Protein AF-A0A5B1LBN0-F1 (afdb_monomer)

Mean predicted aligned error: 3.17 Å

pLDDT: mean 97.08, std 7.09, range [42.34, 98.88]

Solvent-accessible surface area (backbone atoms only — not comparable to full-atom values): 7653 Å² total; per-residue (Å²): 130,87,80,76,50,67,66,58,52,28,51,52,43,46,48,26,38,74,75,64,41,44,72,60,30,39,52,50,50,55,51,32,46,76,71,73,43,45,65,40,55,32,51,38,49,51,50,33,58,75,70,64,42,70,50,52,56,58,46,52,50,49,19,52,79,60,84,27,46,67,55,48,69,73,50,46,65,70,66,58,55,39,45,76,68,42,38,82,40,70,56,61,43,85,90,75,73,19,22,40,30,66,51,96,61,65,51,99,85,72,47,58,55,76,43,64,34,92,75,60,79,77,57,76,68,32,58,43,64,50,86,133

Structure (mmCIF, N/CA/C/O backbone):
data_AF-A0A5B1LBN0-F1
#
_entry.id   AF-A0A5B1LBN0-F1
#
loop_
_atom_site.group_PDB
_atom_site.id
_atom_site.type_symbol
_atom_site.label_atom_id
_atom_site.label_alt_id
_atom_site.label_comp_id
_atom_site.label_asym_id
_atom_site.label_entity_id
_atom_site.label_seq_id
_atom_site.pdbx_PDB_ins_code
_atom_site.Cartn_x
_atom_site.Cartn_y
_atom_site.Cartn_z
_atom_site.occupancy
_atom_site.B_iso_or_equiv
_atom_site.auth_seq_id
_atom_site.auth_comp_id
_atom_site.auth_asym_id
_atom_site.auth_atom_id
_atom_site.pdbx_PDB_model_num
ATOM 1 N N . SER A 1 1 ? -20.223 1.634 30.869 1.00 42.34 1 SER A N 1
ATOM 2 C CA . SER A 1 1 ? -18.901 1.434 30.247 1.00 42.34 1 SER A CA 1
ATOM 3 C C . SER A 1 1 ? -18.406 2.804 29.821 1.00 42.34 1 SER A C 1
ATOM 5 O O . SER A 1 1 ? -19.134 3.455 29.082 1.00 42.34 1 SER A O 1
ATOM 7 N N . MET A 1 2 ? -17.304 3.318 30.380 1.00 50.16 2 MET A N 1
ATOM 8 C CA . MET A 1 2 ? -16.795 4.660 30.044 1.00 50.16 2 MET A CA 1
ATOM 9 C C . MET A 1 2 ? -16.506 4.732 28.541 1.00 50.16 2 MET A C 1
ATOM 11 O O . MET A 1 2 ? -15.768 3.903 28.019 1.00 50.16 2 MET A O 1
ATOM 15 N N . SER A 1 3 ? -17.115 5.687 27.837 1.00 71.06 3 SER A N 1
ATOM 16 C CA . SER A 1 3 ? -16.818 5.920 26.426 1.00 71.06 3 SER A CA 1
ATOM 17 C C . SER A 1 3 ? -15.405 6.493 26.314 1.00 71.06 3 SER A C 1
ATOM 19 O O . SER A 1 3 ? -15.201 7.655 26.664 1.00 71.06 3 SER A O 1
ATOM 21 N N . SER A 1 4 ? -14.439 5.698 25.849 1.00 76.12 4 SER A N 1
ATOM 22 C CA . SER A 1 4 ? -13.118 6.215 25.476 1.00 76.12 4 SER A CA 1
ATOM 23 C C . SER A 1 4 ? -13.268 7.359 24.480 1.00 76.12 4 SER A C 1
ATOM 25 O O . SER A 1 4 ? -14.118 7.305 23.581 1.00 76.12 4 SER A O 1
ATOM 27 N N . SER A 1 5 ? -12.454 8.398 24.644 1.00 92.62 5 SER A N 1
ATOM 28 C CA . SER A 1 5 ? -12.455 9.521 23.711 1.00 92.62 5 SER A CA 1
ATOM 29 C C . SER A 1 5 ? -11.981 9.063 22.324 1.00 92.62 5 SER A C 1
ATOM 31 O O . SER A 1 5 ? -11.187 8.129 22.207 1.00 92.62 5 SER A O 1
ATOM 33 N N . ASN A 1 6 ? -12.426 9.723 21.246 1.00 93.00 6 ASN A N 1
ATOM 34 C CA . ASN A 1 6 ? -11.961 9.381 19.891 1.00 93.00 6 ASN A CA 1
ATOM 35 C C . ASN A 1 6 ? -10.428 9.436 19.780 1.00 93.00 6 ASN A C 1
ATOM 37 O O . ASN A 1 6 ? -9.841 8.619 19.083 1.00 93.00 6 ASN A O 1
ATOM 41 N N . LYS A 1 7 ? -9.782 10.342 20.523 1.00 95.06 7 LYS A N 1
ATOM 42 C CA . LYS A 1 7 ? -8.324 10.481 20.548 1.00 95.06 7 LYS A CA 1
ATOM 43 C C . LYS A 1 7 ? -7.624 9.259 21.155 1.00 95.06 7 LYS A C 1
ATOM 45 O O . LYS A 1 7 ? -6.634 8.797 20.600 1.00 95.06 7 LYS A O 1
ATOM 50 N N . GLU A 1 8 ? -8.152 8.704 22.245 1.00 97.00 8 GLU A N 1
ATOM 51 C CA . GLU A 1 8 ? -7.627 7.460 22.835 1.00 97.00 8 GLU A CA 1
ATOM 52 C C . GLU A 1 8 ? -7.790 6.270 21.883 1.00 97.00 8 GLU A C 1
ATOM 54 O O . GLU A 1 8 ? -6.910 5.416 21.788 1.00 97.00 8 GLU A O 1
ATOM 59 N N . LEU A 1 9 ? -8.911 6.212 21.158 1.00 98.06 9 LEU A N 1
ATOM 60 C CA . LEU A 1 9 ? -9.169 5.159 20.176 1.00 98.06 9 LEU A CA 1
ATOM 61 C C . LEU A 1 9 ? -8.244 5.271 18.952 1.00 98.06 9 LEU A C 1
ATOM 63 O O . LEU A 1 9 ? -7.770 4.246 18.460 1.00 98.06 9 LEU A O 1
ATOM 67 N N . GLU A 1 10 ? -7.954 6.493 18.490 1.00 98.50 10 GLU A N 1
ATOM 68 C CA . GLU A 1 10 ? -6.953 6.765 17.449 1.00 98.50 10 GLU A CA 1
ATOM 69 C C . GLU A 1 10 ? -5.559 6.309 17.886 1.00 98.50 10 GLU A C 1
ATOM 71 O O . GLU A 1 10 ? -4.899 5.572 17.154 1.00 98.50 10 GLU A O 1
ATOM 76 N N . GLU A 1 11 ? -5.129 6.694 19.090 1.00 98.38 11 GLU A N 1
ATOM 77 C CA . GLU A 1 11 ? -3.830 6.304 19.644 1.00 98.38 11 GLU A CA 1
ATOM 78 C C . GLU A 1 11 ? -3.714 4.782 19.779 1.00 98.38 11 GLU A C 1
ATOM 80 O O . GLU A 1 11 ? -2.718 4.188 19.362 1.00 98.38 11 GLU A O 1
ATOM 85 N N . LYS A 1 12 ? -4.759 4.126 20.291 1.00 98.44 12 LYS A N 1
ATOM 86 C CA . LYS A 1 12 ? -4.798 2.668 20.426 1.00 98.44 12 LYS A CA 1
ATOM 87 C C . LYS A 1 12 ? -4.682 1.965 19.072 1.00 98.44 12 LYS A C 1
ATOM 89 O O . LYS A 1 12 ? -3.874 1.045 18.939 1.00 98.44 12 LYS A O 1
ATOM 94 N N . LEU A 1 13 ? -5.442 2.409 18.068 1.00 98.81 13 LEU A N 1
ATOM 95 C CA . LEU A 1 13 ? -5.396 1.829 16.725 1.00 98.81 13 LEU A CA 1
ATOM 96 C C . LEU A 1 13 ? -4.030 2.054 16.064 1.00 98.81 13 LEU A C 1
ATOM 98 O O . LEU A 1 13 ? -3.450 1.107 15.531 1.00 98.81 13 LEU A O 1
ATOM 102 N N . TYR A 1 14 ? -3.490 3.275 16.138 1.00 98.81 14 TYR A N 1
ATOM 103 C CA . TYR A 1 14 ? -2.158 3.593 15.620 1.00 98.81 14 TYR A CA 1
ATOM 104 C C . TYR A 1 14 ? -1.086 2.704 16.271 1.00 98.81 14 TYR A C 1
ATOM 106 O O . TYR A 1 14 ? -0.254 2.123 15.572 1.00 98.81 14 TYR A O 1
ATOM 114 N N . ASN A 1 15 ? -1.140 2.528 17.595 1.00 98.75 15 ASN A N 1
ATOM 115 C CA . ASN A 1 15 ? -0.189 1.698 18.333 1.00 98.75 15 ASN A CA 1
ATOM 116 C C . ASN A 1 15 ? -0.289 0.215 17.959 1.00 98.75 15 ASN A C 1
ATOM 118 O O . ASN A 1 15 ? 0.749 -0.411 17.761 1.00 98.75 15 ASN A O 1
ATOM 122 N N . SER A 1 16 ? -1.496 -0.342 17.786 1.00 98.81 16 SER A N 1
ATOM 123 C CA . SER A 1 16 ? -1.656 -1.722 17.292 1.00 98.81 16 SER A CA 1
ATOM 124 C C . SER A 1 16 ? -1.012 -1.922 15.916 1.00 98.81 16 SER A C 1
ATOM 126 O O . SER A 1 16 ? -0.382 -2.946 15.664 1.00 98.81 16 SER A O 1
ATOM 128 N N . ILE A 1 17 ? -1.111 -0.928 15.028 1.00 98.81 17 ILE A N 1
ATOM 129 C CA . ILE A 1 17 ? -0.478 -0.975 13.702 1.00 98.81 17 ILE A CA 1
ATOM 130 C C . ILE A 1 17 ? 1.050 -0.882 13.818 1.00 98.81 17 ILE A C 1
ATOM 132 O O . ILE A 1 17 ? 1.770 -1.593 13.110 1.00 98.81 17 ILE A O 1
ATOM 136 N N . LEU A 1 18 ? 1.556 -0.031 14.716 1.00 98.56 18 LEU A N 1
ATOM 137 C CA . LEU A 1 18 ? 2.989 0.159 14.944 1.00 98.56 18 LEU A CA 1
ATOM 138 C C . LEU A 1 18 ? 3.659 -1.104 15.507 1.00 98.56 18 LEU A C 1
ATOM 140 O O . LEU A 1 18 ? 4.750 -1.459 15.064 1.00 98.56 18 LEU A O 1
ATOM 144 N N . THR A 1 19 ? 3.004 -1.797 16.442 1.00 98.50 19 THR A N 1
ATOM 145 C CA . THR A 1 19 ? 3.519 -3.033 17.059 1.00 98.50 19 THR A CA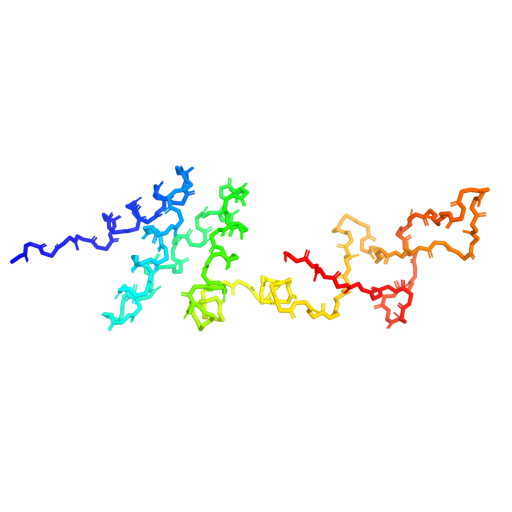 1
ATOM 146 C C . THR A 1 19 ? 3.311 -4.281 16.200 1.00 98.50 19 THR A C 1
ATOM 148 O O . THR A 1 19 ? 3.810 -5.347 16.552 1.00 98.50 19 THR A O 1
ATOM 151 N N . GLY A 1 20 ? 2.602 -4.165 15.072 1.00 98.31 20 GLY A N 1
ATOM 152 C CA . GLY A 1 20 ? 2.310 -5.286 14.177 1.00 98.31 20 GLY A CA 1
ATOM 153 C C . GLY A 1 20 ? 1.169 -6.191 14.649 1.00 98.31 20 GLY A C 1
ATOM 154 O O . GLY A 1 20 ? 0.958 -7.257 14.073 1.00 98.31 20 GLY A O 1
ATOM 155 N N . ASP A 1 21 ? 0.399 -5.772 15.657 1.00 98.62 21 ASP A N 1
ATOM 156 C CA . ASP A 1 21 ? -0.831 -6.446 16.085 1.00 98.62 21 ASP A CA 1
ATOM 157 C C . ASP A 1 21 ? -1.986 -6.109 15.124 1.00 98.62 21 ASP A C 1
ATOM 159 O O . ASP A 1 21 ? -2.947 -5.394 15.435 1.00 98.62 21 ASP A O 1
ATOM 163 N N . TYR A 1 22 ? -1.854 -6.597 13.890 1.00 98.81 22 TYR A N 1
ATOM 164 C CA . TYR A 1 22 ? -2.789 -6.291 12.814 1.00 98.81 22 TYR A CA 1
ATOM 165 C C . TYR A 1 22 ? -4.152 -6.952 13.008 1.00 98.81 22 TYR A C 1
ATOM 167 O O . TYR A 1 22 ? -5.149 -6.408 12.543 1.00 98.81 22 TYR A O 1
ATOM 175 N N . ASP A 1 23 ? -4.224 -8.091 13.698 1.00 98.62 23 ASP A N 1
ATOM 176 C CA . ASP A 1 23 ? -5.504 -8.740 13.990 1.00 98.62 23 ASP A CA 1
ATOM 177 C C . ASP A 1 23 ? -6.334 -7.865 14.943 1.00 98.62 23 ASP A C 1
ATOM 179 O O . ASP A 1 23 ? -7.534 -7.660 14.729 1.00 98.62 23 ASP A O 1
ATOM 183 N N . SER A 1 24 ? -5.692 -7.253 15.948 1.00 98.69 24 SER A N 1
ATOM 184 C CA . SER A 1 24 ? -6.343 -6.254 16.793 1.00 98.69 24 SER A CA 1
ATOM 185 C C . SER A 1 24 ? -6.674 -4.970 16.035 1.00 98.69 24 SER A C 1
ATOM 187 O O . SER A 1 24 ? -7.764 -4.430 16.227 1.00 98.69 24 SER A O 1
ATOM 189 N N . ALA A 1 25 ? -5.787 -4.488 15.158 1.00 98.88 25 ALA A N 1
ATOM 190 C CA . ALA A 1 25 ? -6.048 -3.299 14.345 1.00 98.88 25 ALA A CA 1
ATOM 191 C C . ALA A 1 25 ? -7.266 -3.485 13.423 1.00 98.88 25 ALA A C 1
ATOM 193 O O . ALA A 1 25 ? -8.140 -2.625 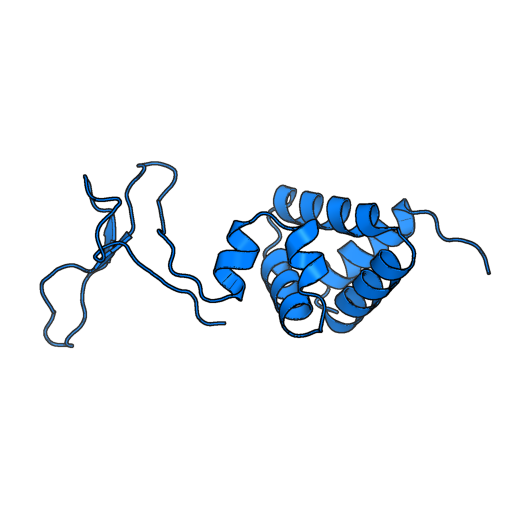13.377 1.00 98.88 25 ALA A O 1
ATOM 194 N N . VAL A 1 26 ? -7.379 -4.632 12.743 1.00 98.88 26 VAL A N 1
ATOM 195 C CA . VAL A 1 26 ? -8.530 -4.959 11.886 1.00 98.88 26 VAL A CA 1
ATOM 196 C C . VAL A 1 26 ? -9.820 -5.012 12.702 1.00 98.88 26 VAL A C 1
ATOM 198 O O . VAL A 1 26 ? -10.807 -4.384 12.321 1.00 98.88 26 VAL A O 1
ATOM 201 N N . ARG A 1 27 ? -9.816 -5.707 13.847 1.00 98.75 27 ARG A N 1
ATOM 202 C CA . ARG A 1 27 ? -10.992 -5.799 14.725 1.00 98.75 27 ARG A CA 1
ATOM 203 C C . ARG A 1 27 ? -11.447 -4.424 15.218 1.00 98.75 27 ARG A C 1
ATOM 205 O O . ARG A 1 27 ? -12.636 -4.132 15.154 1.00 98.75 27 ARG A O 1
ATOM 212 N N . GLN A 1 28 ? -10.511 -3.582 15.660 1.00 98.69 28 GLN A N 1
ATOM 213 C CA . GLN A 1 28 ? -10.802 -2.209 16.083 1.00 98.69 28 GLN A CA 1
ATOM 214 C C . GLN A 1 28 ? -11.426 -1.391 14.949 1.00 98.69 28 GLN A C 1
ATOM 216 O O . GLN A 1 28 ? -12.437 -0.731 15.155 1.00 98.69 28 GLN A O 1
ATOM 221 N N . SER A 1 29 ? -10.879 -1.470 13.738 1.00 98.81 29 SER A N 1
ATOM 222 C CA . SER A 1 29 ? -11.395 -0.714 12.594 1.00 98.81 29 SER A CA 1
ATOM 223 C C . SER A 1 29 ? -12.788 -1.162 12.161 1.00 98.81 29 SER A C 1
ATOM 225 O O . SER A 1 29 ? -13.637 -0.318 11.885 1.00 98.81 29 SER A O 1
ATOM 227 N N . LEU A 1 30 ? -13.059 -2.470 12.146 1.00 98.81 30 LEU A N 1
ATOM 228 C CA . LEU A 1 30 ? -14.404 -2.993 11.882 1.00 98.81 30 LEU A CA 1
ATOM 229 C C . LEU A 1 30 ? -15.405 -2.515 12.943 1.00 98.81 30 LEU A C 1
ATOM 231 O O . LEU A 1 30 ? -16.512 -2.091 12.609 1.00 98.81 30 LEU A O 1
ATOM 235 N N . GLU A 1 31 ? -15.003 -2.531 14.215 1.00 98.44 31 GLU A N 1
ATOM 236 C CA . GLU A 1 31 ? -15.823 -2.033 15.316 1.00 98.44 31 GLU A CA 1
ATOM 237 C C . GLU A 1 31 ? -16.107 -0.529 15.172 1.00 98.44 31 GLU A C 1
ATOM 239 O O . GLU A 1 31 ? -17.269 -0.119 15.213 1.00 98.44 31 GLU A O 1
ATOM 244 N N . TYR A 1 32 ? -15.083 0.298 14.949 1.00 98.44 32 TYR A N 1
ATOM 245 C CA . TYR A 1 32 ? -15.246 1.748 14.814 1.00 98.44 32 TYR A CA 1
ATOM 246 C C . TYR A 1 32 ? -16.112 2.118 13.612 1.00 98.44 32 TYR A C 1
ATOM 248 O O . TYR A 1 32 ? -16.965 2.997 13.733 1.00 98.44 32 TYR A O 1
ATOM 256 N N . GLU A 1 33 ? -15.958 1.421 12.484 1.00 98.38 33 GLU A N 1
ATOM 257 C CA . GLU A 1 33 ? -16.819 1.607 11.315 1.00 98.38 33 GLU A CA 1
ATOM 258 C C . GLU A 1 33 ? -18.284 1.288 11.642 1.00 98.38 33 GLU A C 1
ATOM 260 O O . GLU A 1 33 ? -19.170 2.096 11.366 1.00 98.38 33 GLU A O 1
ATOM 265 N N . SER A 1 34 ? -18.544 0.156 12.307 1.00 97.88 34 SER A N 1
ATOM 266 C CA . SER A 1 34 ? -19.906 -0.249 12.691 1.00 97.88 34 SER A CA 1
ATOM 267 C C . SER A 1 34 ? -20.584 0.725 13.665 1.00 97.88 34 SER A C 1
ATOM 269 O O . SER A 1 34 ? -21.807 0.843 13.678 1.00 97.88 34 SER A O 1
ATOM 271 N N . GLN A 1 35 ? -19.792 1.459 14.451 1.00 97.19 35 GLN A N 1
ATOM 272 C CA . GLN A 1 35 ? -20.258 2.480 15.393 1.00 97.19 35 GLN A CA 1
ATOM 273 C C . GLN A 1 35 ? -20.389 3.875 14.756 1.00 97.19 35 GLN A C 1
ATOM 275 O O . GLN A 1 35 ? -20.639 4.846 15.470 1.00 97.19 35 GLN A O 1
ATOM 280 N N . GLY A 1 36 ? -20.174 4.013 13.441 1.00 97.06 36 GLY A N 1
ATOM 281 C CA . GLY A 1 36 ? -20.188 5.309 12.753 1.00 97.06 36 GLY A CA 1
ATOM 282 C C . GLY A 1 36 ? -18.992 6.207 13.095 1.00 97.06 36 GLY A C 1
ATOM 283 O O . GLY A 1 36 ? -19.037 7.412 12.860 1.00 97.06 36 GLY A O 1
ATOM 284 N N . LYS A 1 37 ? -17.912 5.640 13.646 1.00 97.62 37 LYS A N 1
ATOM 285 C CA . LYS A 1 37 ? -16.688 6.345 14.066 1.00 97.62 37 LYS A CA 1
ATOM 286 C C . LYS A 1 37 ? -15.542 6.199 13.061 1.00 97.62 37 LYS A C 1
ATOM 288 O O . LYS A 1 37 ? -14.370 6.262 13.431 1.00 97.62 37 LYS A O 1
ATOM 293 N N . GLY A 1 38 ? -15.854 6.035 11.777 1.00 97.69 38 GLY A N 1
ATOM 294 C CA . GLY A 1 38 ? -14.853 5.859 10.720 1.00 97.69 38 GLY A CA 1
ATOM 295 C C . GLY A 1 38 ? -13.852 7.019 10.572 1.00 97.69 38 GLY A C 1
ATOM 296 O O . GLY A 1 38 ? -12.762 6.826 10.039 1.00 97.69 38 GLY A O 1
ATOM 297 N N . SER A 1 39 ? -14.142 8.207 11.123 1.00 98.12 39 SER A N 1
ATOM 298 C CA . SER A 1 39 ? -13.177 9.317 11.202 1.00 98.12 39 SER A CA 1
ATOM 299 C C . SER A 1 39 ? -11.901 8.957 11.976 1.00 98.12 39 SER A C 1
ATOM 301 O O . SER A 1 39 ? -10.833 9.454 11.634 1.00 98.12 39 SER A O 1
ATOM 303 N N . ILE A 1 40 ? -11.988 8.060 12.967 1.00 98.62 40 ILE A N 1
ATOM 304 C CA . ILE A 1 40 ? -10.822 7.528 13.697 1.00 98.62 40 ILE A CA 1
ATOM 305 C C . ILE A 1 40 ? -9.880 6.822 12.717 1.00 98.62 40 ILE A C 1
ATOM 307 O O . ILE A 1 40 ? -8.672 7.045 12.721 1.00 98.62 40 ILE A O 1
ATOM 311 N N . ILE A 1 41 ? -10.446 6.002 11.827 1.00 98.81 41 ILE A N 1
ATOM 312 C CA . ILE A 1 41 ? -9.691 5.252 10.822 1.00 98.81 41 ILE A CA 1
ATOM 313 C C . ILE A 1 41 ? -9.043 6.221 9.829 1.00 98.81 41 ILE A C 1
ATOM 315 O O . ILE A 1 41 ? -7.852 6.095 9.550 1.00 98.81 41 ILE A O 1
ATOM 319 N N . GLN A 1 42 ? -9.794 7.218 9.347 1.00 98.75 42 GLN A N 1
ATOM 320 C CA . GLN A 1 42 ? -9.275 8.257 8.451 1.00 98.75 42 GLN A CA 1
ATOM 321 C C . GLN A 1 42 ? -8.072 8.991 9.056 1.00 98.75 42 GLN A C 1
ATOM 323 O O . GLN A 1 42 ? -7.052 9.161 8.386 1.00 98.75 42 GLN A O 1
ATOM 328 N N . ASN A 1 43 ? -8.180 9.412 10.318 1.00 98.69 43 ASN A N 1
ATOM 329 C CA . ASN A 1 43 ? -7.126 10.149 11.010 1.00 98.69 43 ASN A CA 1
ATOM 330 C C . ASN A 1 43 ? -5.869 9.290 11.188 1.00 98.69 43 ASN A C 1
ATOM 332 O O . ASN A 1 43 ? -4.765 9.744 10.886 1.00 98.69 43 ASN A O 1
ATOM 336 N N . VAL A 1 44 ? -6.030 8.026 11.589 1.00 98.81 44 VAL A N 1
ATOM 337 C CA . VAL A 1 44 ? -4.903 7.095 11.732 1.00 98.81 44 VAL A CA 1
ATOM 338 C C . VAL A 1 44 ? -4.221 6.826 10.389 1.00 98.81 44 VAL A C 1
ATOM 340 O O . VAL A 1 44 ? -2.996 6.886 10.322 1.00 98.81 44 VAL A O 1
ATOM 343 N N . VAL A 1 45 ? -4.974 6.593 9.306 1.00 98.88 45 VAL A N 1
ATOM 344 C CA . VAL A 1 45 ? -4.397 6.400 7.961 1.00 98.88 45 VAL A CA 1
ATOM 345 C C . VAL A 1 45 ? -3.606 7.632 7.518 1.00 98.88 45 VAL A C 1
ATOM 347 O O . VAL A 1 45 ? -2.474 7.494 7.052 1.00 98.88 45 VAL A O 1
ATOM 350 N N . ASN A 1 46 ? -4.156 8.834 7.712 1.00 98.81 46 ASN A N 1
ATOM 351 C CA . ASN A 1 46 ? -3.465 10.082 7.383 1.00 98.81 46 ASN A CA 1
ATOM 352 C C . ASN A 1 46 ? -2.143 10.213 8.153 1.00 98.81 46 ASN A C 1
ATOM 354 O O . ASN A 1 46 ? -1.107 10.487 7.546 1.00 98.81 46 ASN A O 1
ATOM 358 N N . ASN A 1 47 ? -2.159 9.961 9.464 1.00 98.69 47 ASN A N 1
ATOM 359 C CA . ASN A 1 47 ? -0.968 10.061 10.307 1.00 98.69 47 ASN A CA 1
ATOM 360 C C . ASN A 1 47 ? 0.093 9.019 9.934 1.00 98.69 47 ASN A C 1
ATOM 362 O O . ASN A 1 47 ? 1.266 9.356 9.813 1.00 98.69 47 ASN A O 1
ATOM 366 N N . LEU A 1 48 ? -0.301 7.772 9.659 1.00 98.88 48 LEU A N 1
ATOM 367 C CA . LEU A 1 48 ? 0.629 6.730 9.216 1.00 98.88 48 LEU A CA 1
ATOM 368 C C . LEU A 1 48 ? 1.342 7.096 7.900 1.00 98.88 48 LEU A C 1
ATOM 370 O O . LEU A 1 48 ? 2.540 6.832 7.753 1.00 98.88 48 LEU A O 1
ATOM 374 N N . ILE A 1 49 ? 0.632 7.740 6.966 1.00 98.69 49 ILE A N 1
ATOM 375 C CA . ILE A 1 49 ? 1.199 8.234 5.703 1.00 98.69 49 ILE A CA 1
ATOM 376 C C . ILE A 1 49 ? 2.138 9.424 5.946 1.00 98.69 49 ILE A C 1
ATOM 378 O O . ILE A 1 49 ? 3.243 9.437 5.399 1.00 98.69 49 ILE A O 1
ATOM 382 N N . ILE A 1 50 ? 1.732 10.400 6.769 1.00 98.62 50 ILE A N 1
ATOM 383 C CA . ILE A 1 50 ? 2.557 11.565 7.148 1.00 98.62 50 ILE A CA 1
ATOM 384 C C . ILE A 1 50 ? 3.876 11.106 7.779 1.00 98.62 50 ILE A C 1
ATOM 386 O O . ILE A 1 50 ? 4.952 11.553 7.376 1.00 98.62 50 ILE A O 1
ATOM 390 N N . ASP A 1 51 ? 3.793 10.140 8.690 1.00 98.56 51 ASP A N 1
ATOM 391 C CA . ASP A 1 51 ? 4.929 9.565 9.409 1.00 98.56 51 ASP A CA 1
ATOM 392 C C . ASP A 1 51 ? 5.742 8.572 8.563 1.00 98.56 51 ASP A C 1
ATOM 394 O O . ASP A 1 51 ? 6.725 7.999 9.042 1.00 98.56 51 ASP A O 1
ATOM 398 N N . LYS A 1 52 ? 5.340 8.341 7.304 1.00 98.50 52 LYS A N 1
ATOM 399 C CA . LYS A 1 52 ?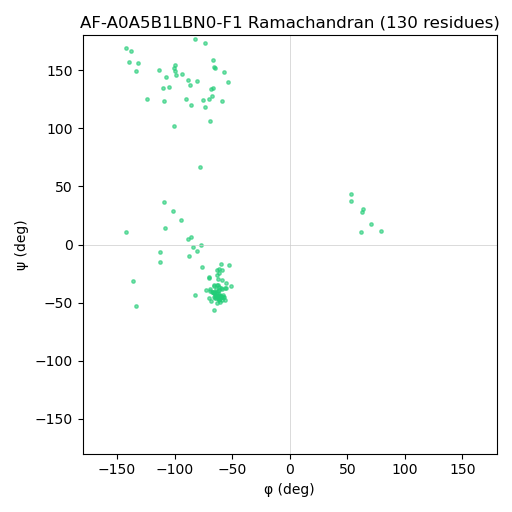 5.984 7.416 6.359 1.00 98.50 52 LYS A CA 1
ATOM 400 C C . LYS A 1 52 ? 6.143 6.007 6.942 1.00 98.50 52 LYS A C 1
ATOM 402 O O . LYS A 1 52 ? 7.152 5.332 6.720 1.00 98.50 52 LYS A O 1
ATOM 407 N N . ARG A 1 53 ? 5.152 5.544 7.709 1.00 98.50 53 ARG A N 1
ATOM 408 C CA . ARG A 1 53 ? 5.181 4.222 8.344 1.00 98.50 53 ARG A CA 1
ATOM 409 C C . ARG A 1 53 ? 4.951 3.140 7.301 1.00 98.50 53 ARG A C 1
ATOM 411 O O . ARG A 1 53 ? 3.877 3.060 6.710 1.00 98.50 53 ARG A O 1
ATOM 418 N N . ARG A 1 54 ? 5.931 2.249 7.122 1.00 98.31 54 ARG A N 1
ATOM 419 C CA . ARG A 1 54 ? 5.787 1.086 6.228 1.00 98.31 54 ARG A CA 1
ATOM 420 C C . ARG A 1 54 ? 4.586 0.208 6.597 1.00 98.31 54 ARG A C 1
ATOM 422 O O . ARG A 1 54 ? 3.856 -0.160 5.688 1.00 98.31 54 ARG A O 1
ATOM 429 N N . ASN A 1 55 ? 4.315 0.049 7.902 1.00 98.56 55 ASN A N 1
ATOM 430 C CA . ASN A 1 55 ? 3.194 -0.705 8.485 1.00 98.56 55 ASN A CA 1
ATOM 431 C C . ASN A 1 55 ? 1.810 -0.308 7.939 1.00 98.56 55 ASN A C 1
ATOM 433 O O . ASN A 1 55 ? 0.855 -1.067 8.094 1.00 98.56 55 ASN A O 1
ATOM 437 N N . THR A 1 56 ? 1.685 0.862 7.299 1.00 98.88 56 THR A N 1
ATOM 438 C CA . THR A 1 56 ? 0.478 1.261 6.556 1.00 98.88 56 THR A CA 1
ATOM 439 C C . THR A 1 56 ? 0.105 0.228 5.490 1.00 98.88 56 THR A C 1
ATOM 441 O O . THR A 1 56 ? -1.078 -0.040 5.282 1.00 98.88 56 THR A O 1
ATOM 444 N N . MET A 1 57 ? 1.102 -0.364 4.823 1.00 98.81 57 MET A N 1
ATOM 445 C CA . MET A 1 57 ? 0.894 -1.364 3.776 1.00 98.81 57 MET A CA 1
ATOM 446 C C . MET A 1 57 ? 0.346 -2.663 4.360 1.00 98.81 57 MET A C 1
ATOM 448 O O . MET A 1 57 ? -0.663 -3.170 3.873 1.00 98.81 57 MET A O 1
ATOM 452 N N . GLU A 1 58 ? 0.958 -3.166 5.432 1.00 98.75 58 GLU A N 1
ATOM 453 C CA . GLU A 1 58 ? 0.520 -4.372 6.130 1.00 98.75 58 GLU A CA 1
ATOM 454 C C . GLU A 1 58 ? -0.881 -4.192 6.735 1.00 98.75 58 GLU A C 1
ATOM 456 O O . GLU A 1 58 ? -1.728 -5.073 6.595 1.00 98.75 58 GLU A O 1
ATOM 461 N N . TYR A 1 59 ? -1.174 -3.028 7.326 1.00 98.88 59 TYR A N 1
ATOM 462 C CA . TYR A 1 59 ? -2.512 -2.710 7.830 1.00 98.88 59 TYR A CA 1
ATOM 463 C C . TYR A 1 59 ? -3.566 -2.710 6.713 1.00 98.88 59 TYR A C 1
ATOM 465 O O . TYR A 1 59 ? -4.612 -3.349 6.849 1.00 98.88 59 TYR A O 1
ATOM 473 N N . CYS A 1 60 ? -3.278 -2.058 5.581 1.00 98.88 60 CYS A N 1
ATOM 474 C CA . CYS A 1 60 ? -4.169 -2.068 4.423 1.00 98.88 60 CYS A CA 1
ATOM 475 C C . CYS A 1 6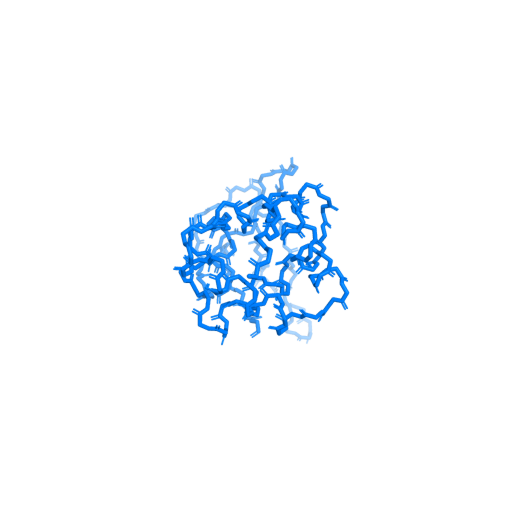0 ? -4.394 -3.490 3.885 1.00 98.88 60 CYS A C 1
ATOM 477 O O . CYS A 1 60 ? -5.531 -3.856 3.589 1.00 98.88 60 CYS A O 1
ATOM 479 N N . TYR A 1 61 ? -3.336 -4.298 3.774 1.00 98.88 61 TYR A N 1
ATOM 480 C CA . TYR A 1 61 ? -3.430 -5.685 3.317 1.00 98.88 61 TYR A CA 1
ATOM 481 C C . TYR A 1 61 ? -4.288 -6.532 4.263 1.00 98.88 61 TYR A C 1
ATOM 483 O O . TYR A 1 61 ? -5.198 -7.232 3.822 1.00 98.88 61 TYR A O 1
ATOM 491 N N . LYS A 1 62 ? -4.063 -6.419 5.577 1.00 98.88 62 LYS A N 1
ATOM 492 C CA . LYS A 1 62 ? -4.806 -7.181 6.590 1.00 98.88 62 LYS A CA 1
ATOM 493 C C . LYS A 1 62 ? -6.283 -6.790 6.646 1.00 98.88 62 LYS A C 1
ATOM 495 O O . LYS A 1 62 ? -7.117 -7.675 6.810 1.00 98.88 62 LYS A O 1
ATOM 500 N N . LEU A 1 63 ? -6.630 -5.519 6.421 1.00 98.88 63 LEU A N 1
ATOM 501 C CA . LEU A 1 63 ? -8.023 -5.124 6.180 1.00 98.88 63 LEU A CA 1
ATOM 502 C C . LEU A 1 63 ? -8.573 -5.750 4.893 1.00 98.88 63 LEU A C 1
ATOM 504 O O . LEU A 1 63 ? -9.680 -6.280 4.901 1.00 98.88 63 LEU A O 1
ATOM 508 N N . TRP A 1 64 ? -7.814 -5.712 3.796 1.00 98.75 64 TRP A N 1
ATOM 509 C CA . TRP A 1 64 ? -8.257 -6.209 2.490 1.00 98.75 64 TRP A CA 1
ATOM 510 C C . TRP A 1 64 ? -8.653 -7.692 2.513 1.00 98.75 64 TRP A C 1
ATOM 512 O O . TRP A 1 64 ? -9.704 -8.059 1.982 1.00 98.75 64 TRP A O 1
ATOM 522 N N . VAL A 1 65 ? -7.852 -8.526 3.182 1.00 98.31 65 VAL A N 1
ATOM 523 C CA . VAL A 1 65 ? -8.109 -9.970 3.351 1.00 98.31 65 VAL A CA 1
ATOM 524 C C . VAL A 1 65 ? -8.979 -10.297 4.575 1.00 98.31 65 VAL A C 1
ATOM 526 O O . VAL A 1 65 ? -9.422 -11.430 4.729 1.00 98.31 65 VAL A O 1
ATOM 529 N N . GLY A 1 66 ? -9.239 -9.316 5.444 1.00 97.88 66 GLY A N 1
ATOM 530 C CA . GLY A 1 66 ? -9.960 -9.458 6.714 1.00 97.88 66 GLY A CA 1
ATOM 531 C C . GLY A 1 66 ? -11.356 -8.830 6.718 1.00 97.88 66 GLY A C 1
ATOM 532 O O . GLY A 1 66 ? -11.752 -8.246 7.722 1.00 97.88 66 GLY A O 1
ATOM 533 N N . ASN A 1 67 ? -12.092 -8.901 5.602 1.00 97.75 67 ASN A N 1
ATOM 534 C CA . ASN A 1 67 ? -13.434 -8.310 5.415 1.00 97.75 67 ASN A CA 1
ATOM 535 C C . ASN A 1 67 ? -13.514 -6.770 5.532 1.00 97.75 67 ASN A C 1
ATOM 537 O O . ASN A 1 67 ? -14.601 -6.200 5.538 1.00 97.75 67 ASN A O 1
ATOM 541 N N . GLY A 1 68 ? -12.380 -6.072 5.567 1.00 98.56 68 GLY A N 1
ATOM 542 C CA . GLY A 1 68 ? -12.277 -4.614 5.672 1.00 98.56 68 GLY A CA 1
ATOM 543 C C . GLY A 1 68 ? -12.149 -3.885 4.330 1.00 98.56 68 GLY A C 1
ATOM 544 O O . GLY A 1 68 ? -11.662 -2.757 4.299 1.00 98.56 68 GLY A O 1
ATOM 545 N N . GLN A 1 69 ? -12.544 -4.486 3.203 1.00 98.69 69 GLN A N 1
ATOM 546 C CA . GLN A 1 69 ? -12.352 -3.865 1.882 1.00 98.69 69 GLN A CA 1
ATOM 547 C C . GLN A 1 69 ? -13.097 -2.528 1.727 1.00 98.69 69 GLN A C 1
ATOM 549 O O . GLN A 1 69 ? -12.564 -1.601 1.121 1.00 98.69 69 GLN A O 1
ATOM 554 N N . GLU A 1 70 ? -14.300 -2.395 2.296 1.00 98.62 70 GLU A N 1
ATOM 555 C CA . GLU A 1 70 ? -15.042 -1.123 2.286 1.00 98.62 70 GLU A CA 1
ATOM 556 C C . GLU A 1 70 ? -14.336 -0.035 3.103 1.00 98.62 70 GLU A C 1
ATOM 558 O O . GLU A 1 70 ? -14.295 1.118 2.683 1.00 98.62 70 GLU A O 1
ATOM 563 N N . ILE A 1 71 ? -13.694 -0.401 4.216 1.00 98.88 71 ILE A N 1
ATOM 564 C CA . ILE A 1 71 ? -12.859 0.516 5.007 1.00 98.88 71 ILE A CA 1
ATOM 565 C C . ILE A 1 71 ? -11.684 1.013 4.153 1.00 98.88 71 ILE A C 1
ATOM 567 O O . ILE A 1 71 ? -11.415 2.214 4.115 1.00 98.88 71 ILE A O 1
ATOM 571 N N . VAL A 1 72 ? -11.030 0.115 3.403 1.00 98.81 72 VAL A N 1
ATOM 572 C CA . VAL A 1 72 ? -9.964 0.493 2.457 1.00 98.81 72 VAL A CA 1
ATOM 573 C C . VAL A 1 72 ? -10.494 1.456 1.390 1.00 98.81 72 VAL A C 1
ATOM 575 O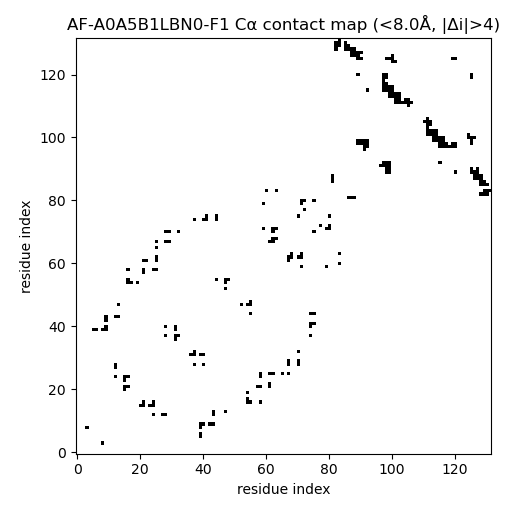 O . VAL A 1 72 ? -9.859 2.469 1.115 1.00 98.81 72 VAL A O 1
ATOM 578 N N . ARG A 1 73 ? -11.676 1.189 0.818 1.00 98.62 73 ARG A N 1
ATOM 579 C CA . ARG A 1 73 ? -12.296 2.056 -0.202 1.00 98.62 73 ARG A CA 1
ATOM 580 C C .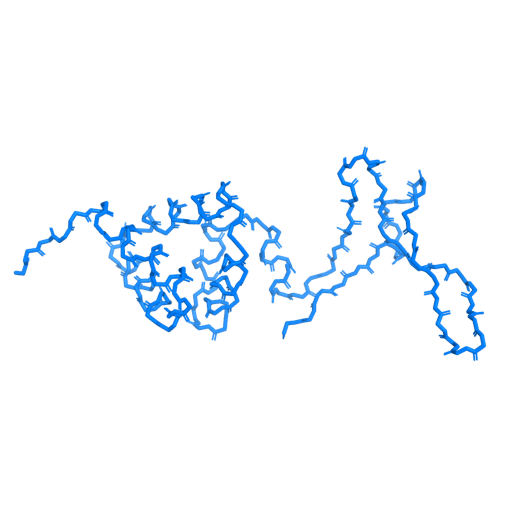 ARG A 1 73 ? -12.642 3.454 0.322 1.00 98.62 73 ARG A C 1
ATOM 582 O O . ARG A 1 73 ? -12.560 4.403 -0.452 1.00 98.62 73 ARG A O 1
ATOM 589 N N . LYS A 1 74 ? -13.039 3.575 1.593 1.00 98.69 74 LYS A N 1
ATOM 590 C CA . LYS A 1 74 ? -13.468 4.843 2.203 1.00 98.69 74 LYS A CA 1
ATOM 591 C C . LYS A 1 74 ? -12.309 5.712 2.684 1.00 98.69 74 LYS A C 1
ATOM 593 O O . LYS A 1 74 ? -12.353 6.919 2.475 1.00 98.69 74 LYS A O 1
ATOM 598 N N . TYR A 1 75 ? -11.313 5.115 3.340 1.00 98.88 75 TYR A N 1
ATOM 599 C CA . TYR A 1 75 ? -10.353 5.875 4.154 1.00 98.88 75 TYR A CA 1
ATOM 600 C C . TYR A 1 75 ? -8.925 5.888 3.615 1.00 98.88 75 TYR A C 1
ATOM 602 O O . TYR A 1 75 ? -8.119 6.712 4.049 1.00 98.88 75 TYR A O 1
ATOM 610 N N . PHE A 1 76 ? -8.596 5.005 2.668 1.00 98.81 76 PHE A N 1
ATOM 611 C CA . PHE A 1 76 ? -7.278 4.977 2.043 1.00 98.81 76 PHE A CA 1
ATOM 612 C C . PHE A 1 76 ? -7.302 5.673 0.681 1.00 98.81 76 PHE A C 1
ATOM 614 O O . PHE A 1 76 ? -8.304 5.614 -0.038 1.00 98.81 76 PHE A O 1
ATOM 621 N N . PRO A 1 77 ? -6.182 6.288 0.264 1.00 98.69 77 PRO A N 1
ATOM 622 C CA . PRO A 1 77 ? -6.048 6.778 -1.097 1.00 98.69 77 PRO A CA 1
ATOM 623 C C . PRO A 1 77 ? -6.261 5.664 -2.135 1.00 98.69 77 PRO A C 1
ATOM 625 O O . PRO A 1 77 ? -5.901 4.505 -1.925 1.00 98.69 77 PRO A O 1
ATOM 628 N N . LEU A 1 78 ? -6.800 6.033 -3.301 1.00 98.56 78 LEU A N 1
ATOM 629 C CA . LEU A 1 78 ? -7.176 5.100 -4.372 1.00 98.56 78 LEU A CA 1
ATOM 630 C C . LEU A 1 78 ? -6.056 4.121 -4.769 1.00 98.56 78 LEU A C 1
ATOM 632 O O . LEU A 1 78 ? -6.331 2.968 -5.101 1.00 98.56 78 LEU A O 1
ATOM 636 N N . ASN A 1 79 ? -4.798 4.560 -4.747 1.00 98.31 79 ASN A N 1
ATOM 637 C CA . ASN A 1 79 ? -3.658 3.725 -5.122 1.00 98.31 79 ASN A CA 1
ATOM 638 C C . ASN A 1 79 ? -3.479 2.493 -4.214 1.00 98.31 79 ASN A C 1
ATOM 640 O O . ASN A 1 79 ? -3.074 1.455 -4.726 1.00 98.31 79 ASN A O 1
ATOM 644 N N . PHE A 1 80 ? -3.864 2.539 -2.933 1.00 98.69 80 PHE A N 1
ATOM 645 C CA . PHE A 1 80 ? -3.875 1.353 -2.066 1.00 98.69 80 PHE A CA 1
ATOM 646 C C . PHE A 1 80 ? -4.836 0.285 -2.591 1.00 98.69 80 PHE A C 1
ATOM 648 O O . PHE A 1 80 ? -4.467 -0.882 -2.691 1.00 98.69 80 PHE A O 1
ATOM 655 N N . ARG A 1 81 ? -6.042 0.687 -3.014 1.00 98.19 81 ARG A N 1
ATOM 656 C CA . ARG A 1 81 ? -7.009 -0.229 -3.636 1.00 98.19 81 ARG A CA 1
ATOM 657 C C . ARG A 1 81 ? -6.446 -0.849 -4.912 1.00 98.19 81 ARG A C 1
ATOM 659 O O . ARG A 1 81 ? -6.592 -2.048 -5.104 1.00 98.19 81 ARG A O 1
ATOM 666 N N . LEU A 1 82 ? -5.806 -0.046 -5.766 1.00 98.62 82 LEU A N 1
ATOM 667 C CA . LEU A 1 82 ? -5.212 -0.538 -7.014 1.00 98.62 82 LEU A CA 1
ATOM 668 C C . LEU A 1 82 ? -4.120 -1.585 -6.757 1.00 98.62 82 LEU A C 1
ATOM 670 O O . LEU A 1 82 ? -4.047 -2.577 -7.479 1.00 98.62 82 LEU A O 1
ATOM 674 N N . ILE A 1 83 ? -3.307 -1.371 -5.718 1.00 98.69 83 ILE A N 1
ATOM 675 C CA . ILE A 1 83 ? -2.269 -2.312 -5.289 1.00 98.69 83 ILE A CA 1
ATOM 676 C C . ILE A 1 83 ? -2.906 -3.611 -4.783 1.00 98.69 83 ILE A C 1
ATOM 678 O O . ILE A 1 83 ? -2.614 -4.674 -5.322 1.00 98.69 83 ILE A O 1
ATOM 682 N N . MET A 1 84 ? -3.805 -3.533 -3.797 1.00 98.38 84 MET A N 1
ATOM 683 C CA . MET A 1 84 ? -4.363 -4.719 -3.129 1.00 98.38 84 MET A CA 1
ATOM 684 C C . MET A 1 84 ? -5.312 -5.535 -4.017 1.00 98.38 84 MET A C 1
ATOM 686 O O . MET A 1 84 ? -5.427 -6.747 -3.858 1.00 98.38 84 MET A O 1
ATOM 690 N N . ALA A 1 85 ? -5.994 -4.895 -4.968 1.00 97.94 85 ALA A N 1
ATOM 691 C CA . ALA A 1 85 ? -6.879 -5.575 -5.913 1.00 97.94 85 ALA A CA 1
ATOM 692 C C . ALA A 1 85 ? -6.143 -6.155 -7.138 1.00 97.94 85 ALA A C 1
ATOM 694 O O . ALA A 1 85 ? -6.789 -6.750 -8.000 1.00 97.94 85 ALA A O 1
ATOM 695 N N . GLY A 1 86 ? -4.823 -5.960 -7.255 1.00 97.88 86 GLY A N 1
ATOM 696 C CA . GLY A 1 86 ? -4.042 -6.444 -8.396 1.00 97.88 86 GLY A CA 1
ATOM 697 C C . GLY A 1 86 ? -4.446 -5.802 -9.729 1.00 97.88 86 GLY A C 1
ATOM 698 O O . GLY A 1 86 ? -4.356 -6.443 -10.778 1.00 97.88 86 GLY A O 1
ATOM 699 N N . ASN A 1 87 ? -4.917 -4.549 -9.703 1.00 98.50 87 ASN A N 1
ATOM 700 C CA . ASN A 1 87 ? -5.257 -3.817 -10.919 1.00 98.50 87 ASN A CA 1
ATOM 701 C C . ASN A 1 87 ? -4.005 -3.541 -11.764 1.00 98.50 87 ASN A C 1
ATOM 703 O O . ASN A 1 87 ? -2.905 -3.367 -11.237 1.00 98.50 87 ASN A O 1
ATOM 707 N N . 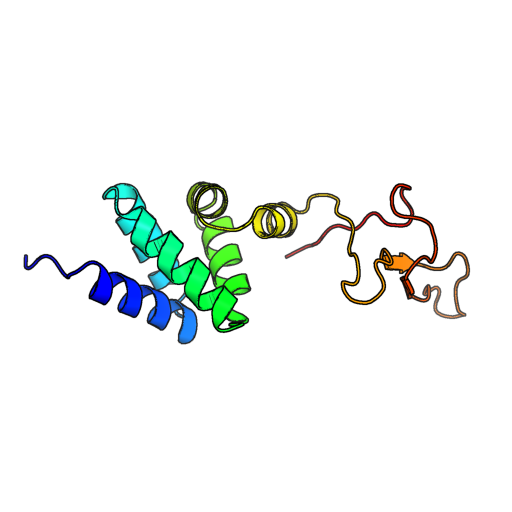TYR A 1 88 ? -4.198 -3.413 -13.079 1.00 98.56 88 TYR A N 1
ATOM 708 C CA . TYR A 1 88 ? -3.170 -2.850 -13.949 1.00 98.56 88 TYR A CA 1
ATOM 709 C C . TYR A 1 88 ? -2.964 -1.366 -13.638 1.00 98.56 88 TYR A C 1
ATOM 711 O O . TYR A 1 88 ? -3.915 -0.580 -13.599 1.00 98.56 88 TYR A O 1
ATOM 719 N N . VAL A 1 89 ? -1.711 -0.990 -13.413 1.00 98.69 89 VAL A N 1
ATOM 720 C CA . VAL A 1 89 ? -1.274 0.353 -13.039 1.00 98.69 89 VAL A CA 1
ATOM 721 C C . VAL A 1 89 ? -0.014 0.749 -13.798 1.00 98.69 89 VAL A C 1
ATOM 723 O O . VAL A 1 89 ? 0.688 -0.081 -14.370 1.00 98.69 89 VAL A O 1
ATOM 726 N N . LYS A 1 90 ? 0.295 2.044 -13.745 1.00 98.62 90 LYS A N 1
ATOM 727 C CA . LYS A 1 90 ? 1.576 2.602 -14.182 1.00 98.62 90 LYS A CA 1
ATOM 728 C C . LYS A 1 90 ? 2.399 2.942 -12.946 1.00 98.62 90 LYS A C 1
ATOM 730 O O . LYS A 1 90 ? 1.881 3.562 -12.018 1.00 98.62 90 LYS A O 1
ATOM 735 N N . ILE A 1 91 ? 3.681 2.591 -12.953 1.00 98.75 91 ILE A N 1
ATOM 736 C CA . ILE A 1 91 ? 4.629 2.976 -11.900 1.00 98.75 91 ILE A CA 1
ATOM 737 C C . ILE A 1 91 ? 5.437 4.156 -12.436 1.00 98.75 91 ILE A C 1
ATOM 739 O O . ILE A 1 91 ? 6.306 3.976 -13.284 1.00 98.75 91 ILE A O 1
ATOM 743 N N . ILE A 1 92 ? 5.106 5.372 -11.995 1.00 98.62 92 ILE A N 1
ATOM 744 C CA . ILE A 1 92 ? 5.698 6.612 -12.517 1.00 98.62 92 ILE A CA 1
ATOM 745 C C . ILE A 1 92 ? 6.610 7.231 -11.464 1.00 98.62 92 ILE A C 1
ATOM 747 O O . ILE A 1 92 ? 6.179 7.543 -10.353 1.00 98.62 92 ILE A O 1
ATOM 751 N N . TYR A 1 93 ? 7.875 7.445 -11.823 1.00 98.62 93 TYR A N 1
ATOM 752 C CA . TYR A 1 93 ? 8.844 8.039 -10.913 1.00 98.62 93 TYR A CA 1
ATOM 753 C C . TYR A 1 93 ? 8.622 9.547 -10.762 1.00 98.62 93 TYR A C 1
ATOM 755 O O . TYR A 1 93 ? 8.649 10.293 -11.741 1.00 98.62 93 TYR A O 1
ATOM 763 N N . ARG A 1 94 ? 8.442 10.017 -9.522 1.00 98.12 94 ARG A N 1
ATOM 764 C CA . ARG A 1 94 ? 8.005 11.393 -9.232 1.00 98.12 94 ARG A CA 1
ATOM 765 C C . ARG A 1 94 ? 8.975 12.482 -9.700 1.00 98.12 94 ARG A C 1
ATOM 767 O O . ARG A 1 94 ? 8.499 13.552 -10.078 1.00 98.12 94 ARG A O 1
ATOM 774 N N . ASN A 1 95 ? 10.288 12.234 -9.652 1.00 98.38 95 ASN A N 1
ATOM 775 C CA . ASN A 1 95 ? 11.300 13.248 -9.982 1.00 98.38 95 ASN A CA 1
ATOM 776 C C . ASN A 1 95 ? 11.372 13.536 -11.487 1.00 98.38 95 ASN A C 1
ATOM 778 O O . ASN A 1 95 ? 11.530 14.679 -11.893 1.00 98.38 95 ASN A O 1
ATOM 782 N N . TYR A 1 96 ? 11.241 12.491 -12.310 1.00 98.12 96 TYR A N 1
ATOM 783 C CA . TYR A 1 96 ? 11.460 12.578 -13.759 1.00 98.12 96 TYR A CA 1
ATOM 784 C C . TYR A 1 96 ? 10.188 12.375 -14.584 1.00 98.12 96 TYR A C 1
ATOM 786 O O . TYR A 1 96 ? 10.217 12.538 -15.797 1.00 98.12 96 TYR A O 1
ATOM 794 N N . ASN A 1 97 ? 9.069 12.022 -13.944 1.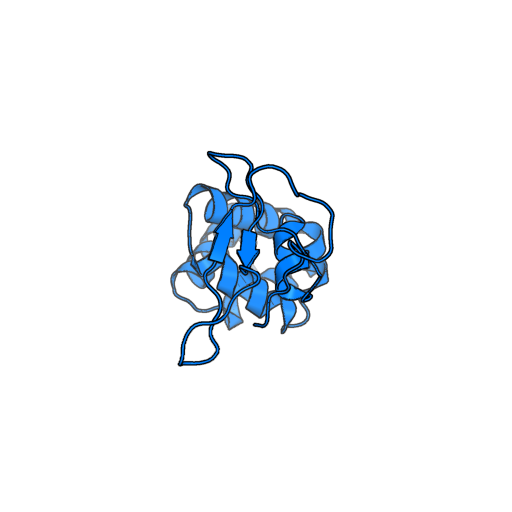00 98.31 97 ASN A N 1
ATOM 795 C CA . ASN A 1 97 ? 7.805 11.725 -14.611 1.00 98.31 97 ASN A CA 1
ATOM 796 C C . ASN A 1 97 ? 7.965 10.668 -15.725 1.00 98.31 97 ASN A C 1
ATOM 798 O O . ASN A 1 97 ? 7.444 10.829 -16.828 1.00 98.31 97 ASN A O 1
ATOM 802 N N . LEU A 1 98 ? 8.722 9.600 -15.448 1.00 98.62 98 LEU A N 1
ATOM 803 C CA . LEU A 1 98 ? 8.972 8.495 -16.381 1.00 98.62 98 LEU A CA 1
ATOM 804 C C . LEU A 1 98 ? 8.257 7.238 -15.888 1.00 98.62 98 LEU A C 1
ATOM 806 O O . LEU A 1 98 ? 8.316 6.932 -14.693 1.00 98.62 98 LEU A O 1
ATOM 810 N N . ALA A 1 99 ? 7.579 6.531 -16.791 1.00 98.75 99 ALA A N 1
ATOM 811 C CA . ALA A 1 99 ? 6.878 5.294 -16.468 1.00 98.75 99 ALA A CA 1
ATOM 812 C C . ALA A 1 99 ? 7.829 4.092 -16.570 1.00 98.75 99 ALA A C 1
ATOM 814 O O . ALA A 1 99 ? 8.632 4.007 -17.498 1.00 98.75 99 ALA A O 1
ATOM 815 N N . LEU A 1 100 ? 7.755 3.173 -15.609 1.00 98.81 100 LEU A N 1
ATOM 816 C CA . LEU A 1 100 ? 8.576 1.965 -15.582 1.00 98.81 100 LEU A CA 1
ATOM 817 C C . LEU A 1 100 ? 8.208 1.023 -16.739 1.00 98.81 100 LEU A C 1
ATOM 819 O O . LEU A 1 100 ? 7.029 0.742 -16.947 1.00 98.81 100 LEU A O 1
ATOM 823 N N . LYS A 1 101 ? 9.212 0.477 -17.429 1.00 98.69 101 LYS A N 1
ATOM 824 C CA . LYS A 1 101 ? 9.077 -0.595 -18.429 1.00 98.69 101 LYS A CA 1
ATOM 825 C C . LYS A 1 101 ? 10.246 -1.580 -18.362 1.00 98.69 101 LYS A C 1
ATOM 827 O O . LYS A 1 101 ? 11.274 -1.286 -17.751 1.00 98.69 101 LYS A O 1
ATOM 832 N N . LEU A 1 102 ? 10.120 -2.709 -19.057 1.00 98.75 102 LEU A N 1
ATOM 833 C CA . LEU A 1 102 ? 11.241 -3.602 -19.371 1.00 98.75 102 LEU A CA 1
ATOM 834 C C . LEU A 1 102 ? 11.760 -3.347 -20.795 1.00 98.75 102 LEU A C 1
ATOM 836 O O . LEU A 1 102 ? 10.992 -3.019 -21.699 1.00 98.75 102 LEU A O 1
ATOM 840 N N . GLY A 1 103 ? 13.070 -3.499 -20.998 1.00 97.94 103 GLY A N 1
ATOM 841 C CA . GLY A 1 103 ? 13.707 -3.412 -22.315 1.00 97.94 103 GLY A CA 1
ATOM 842 C C . GLY A 1 103 ? 13.294 -4.545 -23.262 1.00 97.94 103 GLY A C 1
ATOM 843 O O . GLY A 1 103 ? 12.856 -5.614 -22.831 1.00 97.94 103 GLY A O 1
ATOM 844 N N . SER A 1 104 ? 13.453 -4.329 -24.571 1.00 97.75 104 SER A N 1
ATOM 845 C CA . SER A 1 104 ? 13.071 -5.297 -25.613 1.00 97.75 104 SER A CA 1
ATOM 846 C C . SER A 1 104 ? 14.042 -6.477 -25.756 1.00 97.75 104 SER A C 1
ATOM 848 O O . SER A 1 104 ? 13.631 -7.527 -26.251 1.00 97.75 104 SER A O 1
ATOM 850 N N . THR A 1 105 ? 15.279 -6.353 -25.273 1.00 98.25 105 THR A N 1
ATOM 851 C CA . THR A 1 105 ? 16.324 -7.387 -25.346 1.00 98.25 105 THR A CA 1
ATOM 852 C C . THR A 1 105 ? 16.467 -8.171 -24.043 1.00 98.25 105 THR A C 1
ATOM 854 O O . THR A 1 105 ? 16.182 -7.649 -22.963 1.00 98.25 105 THR A O 1
ATOM 857 N N . THR A 1 106 ? 16.964 -9.405 -24.145 1.00 98.56 106 THR A N 1
ATOM 858 C CA . THR A 1 106 ? 17.270 -10.286 -23.009 1.00 98.56 106 THR A CA 1
ATOM 859 C C . THR A 1 106 ? 18.771 -10.543 -22.874 1.00 98.56 106 THR A C 1
ATOM 861 O O . THR A 1 106 ? 19.505 -10.531 -23.862 1.00 98.56 106 THR A O 1
ATOM 864 N N . ASN A 1 107 ? 19.231 -10.774 -21.643 1.00 96.88 107 ASN A N 1
ATOM 865 C CA . ASN A 1 107 ? 20.590 -11.246 -21.356 1.00 96.88 107 ASN A CA 1
ATOM 866 C C . ASN A 1 107 ? 20.693 -12.789 -21.528 1.00 96.88 107 ASN A C 1
ATOM 868 O O . ASN A 1 107 ? 19.676 -13.439 -21.792 1.00 96.88 107 ASN A O 1
ATOM 872 N N . PRO A 1 108 ? 21.884 -13.409 -21.365 1.00 98.31 108 PRO A N 1
ATOM 873 C CA . PRO A 1 108 ? 22.036 -14.871 -21.426 1.00 98.31 108 PRO A CA 1
ATOM 874 C C . PRO A 1 108 ? 21.198 -15.656 -20.402 1.00 98.31 108 PRO A C 1
ATOM 876 O O . PRO A 1 108 ? 20.904 -16.825 -20.632 1.00 98.31 108 PRO A O 1
ATOM 879 N N . SER A 1 109 ? 20.779 -15.016 -19.307 1.00 98.50 109 SER A N 1
ATOM 880 C CA . SER A 1 109 ? 19.875 -15.581 -18.294 1.00 98.50 109 SER A CA 1
ATOM 881 C C . SER A 1 109 ? 18.388 -15.415 -18.644 1.00 98.50 109 SER A C 1
ATOM 883 O O . SER A 1 109 ? 17.528 -15.745 -17.833 1.00 98.50 109 SER A O 1
ATOM 885 N N . ASN A 1 110 ? 18.067 -14.913 -19.843 1.00 98.06 110 ASN A N 1
ATOM 886 C CA . ASN A 1 110 ? 16.710 -14.612 -20.307 1.00 98.06 110 ASN A CA 1
ATOM 887 C C . ASN A 1 110 ? 15.980 -13.519 -19.490 1.00 98.06 110 ASN A C 1
ATOM 889 O O . ASN A 1 110 ? 14.751 -13.481 -19.432 1.00 98.06 110 ASN A O 1
ATOM 893 N N . GLU A 1 111 ? 16.728 -12.596 -18.882 1.00 98.56 111 GLU A N 1
ATOM 894 C CA . GLU A 1 111 ? 16.194 -11.471 -18.107 1.00 98.56 111 GLU A CA 1
ATOM 895 C C . GLU A 1 111 ? 16.204 -10.173 -18.922 1.00 98.56 111 GLU A C 1
ATOM 897 O O . GLU A 1 111 ? 17.058 -9.966 -19.789 1.00 98.56 111 GLU A O 1
ATOM 902 N N . ARG A 1 112 ? 15.274 -9.263 -18.610 1.00 98.62 112 ARG A N 1
ATOM 903 C CA . ARG A 1 112 ? 15.184 -7.921 -19.209 1.00 98.62 112 ARG A CA 1
ATOM 904 C C . ARG A 1 112 ? 15.610 -6.859 -18.199 1.00 98.62 112 ARG A C 1
ATOM 906 O O . ARG A 1 112 ? 15.285 -6.954 -17.020 1.00 98.62 112 ARG A O 1
ATOM 913 N N . ILE A 1 113 ? 16.270 -5.806 -18.678 1.00 98.56 113 ILE A N 1
ATOM 914 C CA . ILE A 1 113 ? 16.643 -4.644 -17.857 1.00 98.56 113 ILE A CA 1
ATOM 915 C C . ILE A 1 113 ? 15.431 -3.708 -17.705 1.00 98.56 113 ILE A C 1
ATOM 917 O O . ILE A 1 113 ? 14.684 -3.501 -18.664 1.00 98.56 113 ILE A O 1
ATOM 921 N N . ALA A 1 114 ? 15.236 -3.138 -16.513 1.00 98.62 114 ALA A N 1
ATOM 922 C CA . ALA A 1 114 ? 14.186 -2.160 -16.233 1.00 98.62 114 ALA A CA 1
ATOM 923 C C . ALA A 1 114 ? 14.643 -0.718 -16.516 1.00 98.62 114 ALA A C 1
ATOM 925 O O . ALA A 1 114 ? 15.775 -0.344 -16.212 1.00 98.62 114 ALA A O 1
ATOM 926 N N . TYR A 1 115 ? 13.741 0.105 -17.055 1.00 98.12 115 TYR A N 1
ATOM 927 C CA . TYR A 1 115 ? 13.999 1.504 -17.411 1.00 98.12 115 TYR A CA 1
ATOM 928 C C . TYR A 1 115 ? 12.808 2.400 -17.064 1.00 98.12 115 TYR A C 1
ATOM 930 O O . TYR A 1 115 ? 11.667 1.941 -17.033 1.00 98.12 115 TYR A O 1
ATOM 938 N N . GLY A 1 116 ? 13.064 3.697 -16.884 1.00 98.50 116 GLY A N 1
ATOM 939 C CA . GLY A 1 116 ? 12.032 4.722 -17.032 1.00 98.50 116 GLY A CA 1
ATOM 940 C C . GLY A 1 116 ? 11.921 5.126 -18.500 1.00 98.50 116 GLY A C 1
ATOM 941 O O . GLY A 1 116 ? 12.907 5.580 -19.079 1.00 98.50 116 GLY A O 1
ATOM 942 N N . ASP A 1 117 ? 10.752 4.957 -19.112 1.00 98.25 117 ASP A N 1
ATOM 943 C CA . ASP A 1 117 ? 10.526 5.404 -20.484 1.00 98.25 117 ASP A CA 1
ATOM 944 C C . ASP A 1 117 ? 10.494 6.937 -20.557 1.00 98.25 117 ASP A C 1
ATOM 946 O O . ASP A 1 117 ? 9.721 7.582 -19.844 1.00 98.25 117 ASP A O 1
ATOM 950 N N . GLY A 1 118 ? 11.337 7.506 -21.427 1.00 96.69 118 GLY A N 1
ATOM 951 C CA . GLY A 1 118 ? 11.469 8.947 -21.658 1.00 96.69 118 GLY A CA 1
ATOM 952 C C . GLY A 1 118 ? 10.206 9.622 -22.205 1.00 96.69 118 GLY A C 1
ATOM 953 O O . GLY A 1 118 ? 10.052 10.833 -22.058 1.00 96.69 118 GLY A O 1
ATOM 954 N N . VAL A 1 119 ? 9.304 8.858 -22.828 1.00 97.62 119 VAL A N 1
ATOM 955 C CA . VAL A 1 119 ? 8.147 9.372 -23.572 1.00 97.62 119 VAL A CA 1
ATOM 956 C C . VAL A 1 119 ? 6.870 8.618 -23.204 1.00 97.62 119 VAL A C 1
ATOM 958 O O . VAL A 1 119 ? 5.879 9.249 -22.825 1.00 97.62 119 VAL A O 1
ATOM 961 N N . ASP A 1 120 ? 6.884 7.287 -23.287 1.00 96.69 120 ASP A N 1
ATOM 962 C CA . ASP A 1 120 ? 5.692 6.457 -23.146 1.00 96.69 120 ASP A CA 1
ATOM 963 C C . ASP A 1 120 ? 5.131 6.474 -21.720 1.00 96.69 120 ASP A C 1
ATOM 965 O O . ASP A 1 120 ? 5.829 6.337 -20.715 1.00 96.69 120 ASP A O 1
ATOM 969 N N . LYS A 1 121 ? 3.814 6.651 -21.659 1.00 97.31 121 LYS A N 1
ATOM 970 C CA . LYS A 1 121 ? 2.999 6.630 -20.447 1.00 97.31 121 LYS A CA 1
ATOM 971 C C . LYS A 1 121 ? 1.647 5.969 -20.690 1.00 97.31 121 LYS A C 1
ATOM 973 O O . LYS A 1 121 ? 0.772 6.131 -19.848 1.00 97.31 121 LYS A O 1
ATOM 978 N N . HIS A 1 122 ? 1.411 5.301 -21.818 1.00 97.38 122 HIS A N 1
ATOM 979 C CA . HIS A 1 122 ? 0.070 4.853 -22.211 1.00 97.38 122 HIS A CA 1
ATOM 980 C C . HIS A 1 122 ? 0.019 3.433 -22.761 1.00 97.38 122 HIS A C 1
ATOM 982 O O . HIS A 1 122 ? -1.013 2.792 -22.573 1.00 97.38 122 HIS A O 1
ATOM 988 N N . THR A 1 123 ? 1.074 2.949 -23.419 1.00 97.94 123 THR A N 1
ATOM 989 C CA . THR A 1 123 ? 1.028 1.622 -24.044 1.00 97.94 123 THR A CA 1
ATOM 990 C C . THR A 1 123 ? 1.097 0.495 -23.011 1.00 97.94 123 THR A C 1
ATOM 992 O O . THR A 1 123 ? 1.338 0.709 -21.820 1.00 97.94 123 THR A O 1
ATOM 995 N N . GLU A 1 124 ? 0.916 -0.740 -23.474 1.00 97.81 124 GLU A N 1
ATOM 996 C CA . GLU A 1 124 ? 1.045 -1.940 -22.644 1.00 97.81 124 GLU A CA 1
ATOM 997 C C . GLU A 1 124 ? 2.457 -2.122 -22.059 1.00 97.81 124 GLU A C 1
ATOM 999 O O . GLU A 1 124 ? 2.602 -2.771 -21.025 1.00 97.81 124 GLU A O 1
ATOM 1004 N N . LEU A 1 125 ? 3.489 -1.499 -22.648 1.00 98.06 125 LEU A N 1
ATOM 1005 C CA . LEU A 1 125 ? 4.879 -1.588 -22.177 1.00 98.06 125 LEU A CA 1
ATOM 1006 C C . LEU A 1 125 ? 5.077 -1.052 -20.754 1.00 98.06 125 LEU A C 1
ATOM 1008 O O . LEU A 1 125 ? 6.037 -1.434 -20.083 1.00 98.06 125 LEU A O 1
ATOM 1012 N N . VAL A 1 126 ? 4.190 -0.161 -20.307 1.00 98.56 126 VAL A N 1
ATOM 1013 C CA . VAL A 1 126 ? 4.246 0.481 -18.986 1.00 98.56 126 VAL A CA 1
ATOM 1014 C C . VAL A 1 126 ? 3.163 -0.031 -18.029 1.00 98.56 126 VAL A C 1
ATOM 1016 O O . VAL A 1 126 ? 2.893 0.601 -17.004 1.00 98.56 126 VAL A O 1
ATOM 1019 N N . SER A 1 127 ? 2.522 -1.155 -18.363 1.00 98.62 127 SER A N 1
ATOM 1020 C CA . SER A 1 127 ? 1.476 -1.788 -17.557 1.00 98.62 127 SER A CA 1
ATOM 1021 C C . SER A 1 127 ? 2.063 -2.801 -16.574 1.00 98.62 127 SER A C 1
ATOM 1023 O O . SER A 1 127 ? 2.749 -3.744 -16.964 1.00 98.62 127 SER A O 1
ATOM 1025 N N . TRP A 1 128 ? 1.756 -2.630 -15.290 1.00 98.81 128 TRP A N 1
ATOM 1026 C CA . TRP A 1 128 ? 2.203 -3.501 -14.202 1.00 98.81 128 TRP A CA 1
ATOM 1027 C C . TRP A 1 128 ? 1.030 -3.881 -13.308 1.00 98.81 128 TRP A C 1
ATOM 1029 O O . TRP A 1 128 ? 0.054 -3.143 -13.220 1.00 98.81 128 TRP A O 1
ATOM 1039 N N . LYS A 1 129 ? 1.134 -5.003 -12.598 1.00 98.56 129 LYS A N 1
ATOM 1040 C CA . LYS A 1 129 ? 0.223 -5.351 -11.500 1.00 98.56 129 LYS A CA 1
ATOM 1041 C C . LYS A 1 129 ? 1.026 -5.839 -10.303 1.00 98.56 129 LYS A C 1
ATOM 1043 O O . LYS A 1 129 ? 2.088 -6.435 -10.480 1.00 98.56 129 LYS A O 1
ATOM 1048 N N . PHE A 1 130 ? 0.509 -5.605 -9.104 1.00 98.38 130 PHE A N 1
ATOM 1049 C CA . PHE A 1 130 ? 1.096 -6.124 -7.872 1.00 98.38 130 PHE A CA 1
ATOM 1050 C C . PHE A 1 130 ? 0.439 -7.451 -7.491 1.00 98.38 130 PHE A C 1
ATOM 1052 O O . PHE A 1 130 ? -0.744 -7.661 -7.758 1.00 98.38 130 PHE A O 1
ATOM 1059 N N . ILE A 1 131 ? 1.222 -8.344 -6.892 1.00 97.06 131 ILE A N 1
ATOM 1060 C CA . ILE A 1 131 ? 0.751 -9.598 -6.301 1.00 97.06 131 ILE A CA 1
ATOM 1061 C C . ILE A 1 131 ? 1.221 -9.571 -4.846 1.00 97.06 131 ILE A C 1
ATOM 1063 O O . ILE A 1 131 ? 2.403 -9.319 -4.604 1.00 97.06 131 ILE A O 1
ATOM 1067 N N . THR A 1 132 ? 0.288 -9.746 -3.911 1.00 91.12 132 THR A N 1
ATOM 1068 C CA . THR A 1 132 ? 0.506 -9.682 -2.455 1.00 91.12 132 THR A CA 1
ATOM 1069 C C . THR A 1 132 ? 0.407 -11.052 -1.823 1.00 91.12 132 THR A C 1
ATOM 1071 O O . THR A 1 132 ? -0.513 -11.790 -2.248 1.00 91.12 132 THR A O 1
#

Foldseek 3Di:
DDDDDLVVLLVVLLVCLVVVVLVVNLVSCVVCVVVVNLVSVLVSLVVCVVVVPPSNLVNLLSCLVVVNVVSCVPRPPPVSVQQNVFHKDWDADPPQRFTKFWDPDADPVRDTDIDGHNDDDDDPRRIGTHDD

Sequence (132 aa):
SMSSSNKELEEKLYNSILTGDYDSAVRQSLEYESQGKGS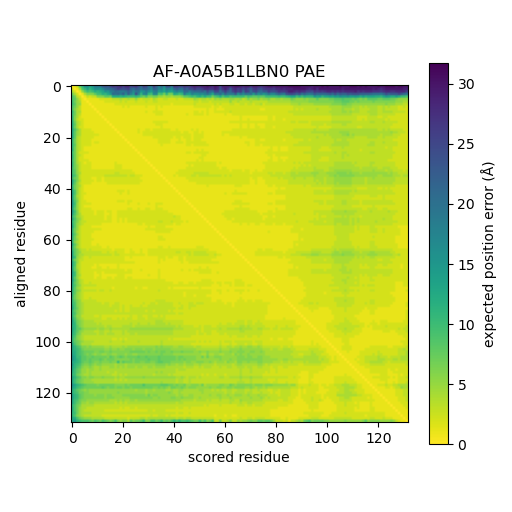IIQNVVNNLIIDKRRNTMEYCYKLWVGNGQEIVRKYFPLNFRLIMAGNYVKIIYRNYNLALKLGSTTNPSNERIAYGDGVDKHTELVSWKFIT

Radius of gyration: 18.87 Å; Cα contacts (8 Å, |Δi|>4): 155; chains: 1; bounding box: 42×29×56 Å

Organism: NCBI:txid2607659

Secondary structure (DSSP, 8-state):
-----HHHHHHHHHHHHHTT-HHHHHHHHHHHHHTT-HHHHHHHHHHHHHTT-TTHHHHHHHHHHTT-HHHHHHHS-HHHHHHHTT--B--EETTTTEEEEE-S---TTS---EEEESS-SSSGGG-B----

InterPro domains:
  IPR004943 Lepidopteran low molecular weight lipoprotein [PF03260] (8-132)
  IPR042046 Lepidopteran low molecular weight lipoprotein, N-terminal domain [G3DSA:1.10.10.2400] (1-77)

Nearest PDB structures (foldseek):
  4pc4-assembly4_D  TM=1.006E+00  e=5.018E-19  Bombyx mori
  4efr-assembly1_A  TM=9.830E-01  e=3.380E-11  Bombyx mori
  4iy8-assembly2_B  TM=9.673E-01  e=1.043E-10  Bombyx mori
  7wns-assembly1_A  TM=9.465E-01  e=3.882E-09  Bombyx mori